Protein 1CQH (pdb70)

Organism: Homo sapiens (NCBI:txid9606)

Nearest PDB structures (foldseek):
  1cqh-assembly1_B  TM=1.083E+00  e=1.220E+00  unclassified
  1mdk-assembly1_A  TM=9.876E-01  e=3.876E-20  Homo sapiens
  1trs-assembly1_A  TM=9.839E-01  e=1.051E-19  Homo sapiens
  4trx-assembly1_A  TM=9.835E-01  e=1.674E-19  Homo sapiens
  1aiu-assembly1_A-2  TM=9.613E-01  e=1.008E-18  Homo sapiens

Secondary structure (DSSP, 8-state):
-EEEE-SHHHHHHHHHHHTTS-EEEE---SS-HHHHTTHHHHHHHHHHTTTSEEEEE-TTTSHHHHHHHT--SBSEEEEEETTEEEEEEESS-HHHHHHHHHHH-/---TTSB-TTS--

Radius of gyration: 13.24 Å; Cα contacts (8 Å, |Δi|>4): 210; chains: 2; bounding box: 36×31×23 Å

Solvent-accessible surface area: 6849 Å² total; per-residue (Å²): 163,47,111,108,0,82,40,79,102,34,8,92,113,10,15,111,88,10,32,101,97,7,1,0,0,4,2,12,0,66,108,8,42,60,1,110,147,15,66,64,92,1,75,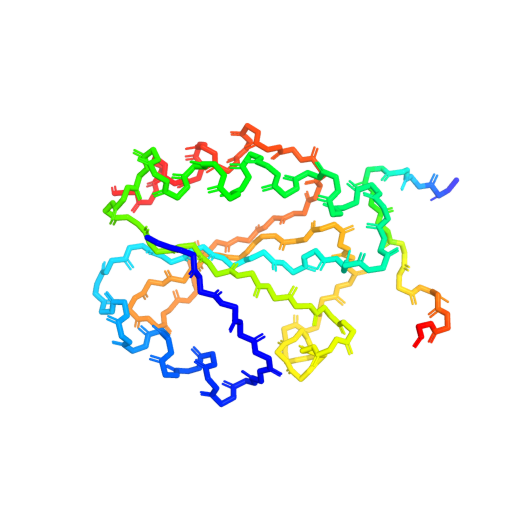66,22,0,116,127,52,82,99,2,44,0,0,42,1,11,8,51,99,0,114,53,2,0,65,101,39,108,18,175,26,1,1,6,1,7,0,24,62,137,43,113,110,70,24,89,23,58,18,25,67,72,105,86,0,68,64,29,0,100,124,34,120,195,96,78,148,133,46,8,57,88,144,65,157,102

GO terms:
  GO:0061692 cellular detoxification of hydrogen peroxide (P, IGI)
  GO:0051897 positive regulation of phosphatidylinositol 3-kinase/protein kinase B signal transduction (P, IMP)
  GO:0043388 positive regulation of DNA binding (P, IDA)
  GO:0009314 response to radiation (P, IDA)
  GO:0005515 protein binding (F, IPI)
  GO:0004791 thioredoxin-disulfide reductase (NADPH) activity (F, TAS)
  GO:0005654 nucleoplasm (C, TAS)
  GO:0005829 cytosol (C, TAS)
  GO:0005654 nucleoplasm (C, IDA)
  GO:0005829 cytosol (C, IDA)
  GO:0070062 extracellular exosome (C, HDA)
  GO:0003723 RNA binding (F, HDA)
  GO:0005576 extracellular region (C, IDA)
  GO:0005634 nucleus (C, IDA)
  GO:0005737 cytoplasm (C, IDA)
  GO:0045454 cell redox homeostasis (P, IDA)
  GO:0042803 protein homodimerization activity (F, IDA)
  GO:0015035 protein-disulfide reductase activity (F, IDA)
  GO:0047134 protein-disulfide reductase [NAD(P)H] activity (F, IDA)
  GO:0005634 nucleus (C, EXP)

InterPro domains:
  IPR005746 Thioredoxin [PIRSF000077] (7-101)
  IPR013766 Thioredoxin domain [PF00085] (6-102)
  IPR013766 Thioredoxin domain [PS51352] (1-105)
  IPR017937 Thioredoxin, conserved site [PS00194] (24-42)
  IPR036249 Thioredoxin-like superfamily [SSF52833] (2-104)

CATH classification: 3.40.30.10

B-factor: mean 0.47, std 0.52, range [0.07, 3.32]

Sequence (118 aa):
MVKQIESKTAFQEALDAAGDKLVVVDFSATWCGPAKMIKPFFHSLSEKYSNVIFLEVDVDDAQDVASEAEVKATPTFQFFKKGQKVGEFSGANKEKLEATINELVPATLKICSWNVDG

Structure (mmCIF, N/CA/C/O backbone):
data_1CQH
#
_entry.id   1CQH
#
_cell.length_a   1.000
_cell.length_b   1.000
_cell.length_c   1.000
_cell.angle_alpha   90.00
_cell.angle_beta   90.00
_cell.angle_gamma   90.00
#
_symmetry.space_group_name_H-M   'P 1'
#
loop_
_entity.id
_entity.type
_entity.pdbx_description
1 polymer THIOREDOXIN
2 polymer 'REF-1 PEPTIDE'
#
loop_
_atom_site.group_PDB
_atom_site.id
_atom_site.type_symbol
_atom_site.label_atom_id
_atom_site.label_alt_id
_atom_site.label_comp_id
_atom_site.label_asym_id
_atom_site.label_entity_id
_atom_site.label_seq_id
_atom_site.pdbx_PDB_ins_code
_atom_site.Cartn_x
_atom_site.Cartn_y
_atom_site.Cartn_z
_atom_site.occupancy
_atom_site.B_iso_or_equiv
_atom_site.auth_seq_id
_atom_site.au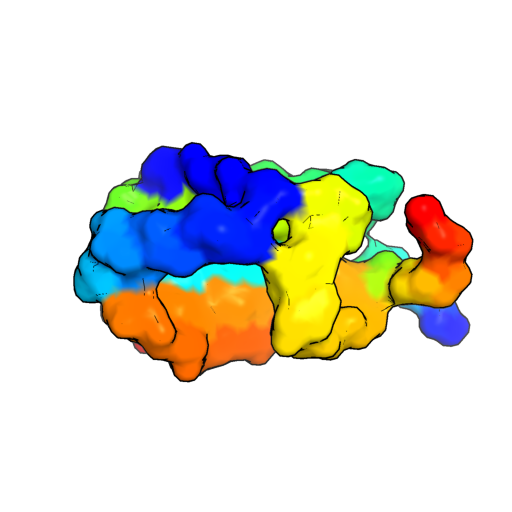th_comp_id
_atom_site.auth_asym_id
_atom_site.auth_atom_id
_atom_site.pdbx_PDB_model_num
ATOM 1 N N . MET A 1 1 ? -8.924 -1.776 9.417 1.00 1.04 1 MET A N 1
ATOM 2 C CA . MET A 1 1 ? -7.740 -1.413 10.245 1.00 0.78 1 MET A CA 1
ATOM 3 C C . MET A 1 1 ? -6.505 -1.315 9.357 1.00 0.57 1 MET A C 1
ATOM 4 O O . MET A 1 1 ? -6.496 -1.766 8.230 1.00 0.63 1 MET A O 1
ATOM 20 N N . VAL A 1 2 ? -5.449 -0.757 9.880 1.00 0.41 2 VAL A N 1
ATOM 21 C CA . VAL A 1 2 ? -4.173 -0.645 9.110 1.00 0.28 2 VAL A CA 1
ATOM 22 C C . VAL A 1 2 ? -3.237 -1.741 9.624 1.00 0.23 2 VAL A C 1
ATOM 23 O O . VAL A 1 2 ? -3.256 -2.089 10.788 1.00 0.24 2 VAL A O 1
ATOM 36 N N . LYS A 1 3 ? -2.436 -2.293 8.760 1.00 0.20 3 LYS A N 1
ATOM 37 C CA . LYS A 1 3 ? -1.498 -3.378 9.158 1.00 0.18 3 LYS A CA 1
ATOM 38 C C . LYS A 1 3 ? -0.114 -3.001 8.646 1.00 0.15 3 LYS A C 1
ATOM 39 O O . LYS A 1 3 ? 0.060 -2.702 7.481 1.00 0.16 3 LYS A O 1
ATOM 58 N N . GLN A 1 4 ? 0.873 -3.018 9.500 1.00 0.15 4 GLN A N 1
ATOM 59 C CA . GLN A 1 4 ? 2.250 -2.665 9.055 1.00 0.14 4 GLN A CA 1
ATOM 60 C C . GLN A 1 4 ? 3.022 -3.962 8.795 1.00 0.12 4 GLN A C 1
ATOM 61 O O . GLN A 1 4 ? 3.150 -4.807 9.658 1.00 0.13 4 GLN A O 1
ATOM 75 N N . ILE A 1 5 ? 3.542 -4.115 7.608 1.00 0.10 5 ILE A N 1
ATOM 76 C CA . ILE A 1 5 ? 4.316 -5.343 7.261 1.00 0.10 5 ILE A CA 1
ATOM 77 C C . ILE A 1 5 ? 5.811 -5.010 7.328 1.00 0.10 5 ILE A C 1
ATOM 78 O O . ILE A 1 5 ? 6.302 -4.198 6.570 1.00 0.11 5 ILE A O 1
ATOM 94 N N . GLU A 1 6 ? 6.546 -5.633 8.220 1.00 0.11 6 GLU A N 1
ATOM 95 C CA . GLU A 1 6 ? 8.011 -5.343 8.311 1.00 0.13 6 GLU A CA 1
ATOM 96 C C . GLU A 1 6 ? 8.784 -6.416 7.548 1.00 0.12 6 GLU A C 1
ATOM 97 O O . GLU A 1 6 ? 9.989 -6.342 7.422 1.00 0.13 6 GLU A O 1
ATOM 109 N N . SER A 1 7 ? 8.115 -7.410 7.024 1.00 0.12 7 SER A N 1
ATOM 110 C CA . SER A 1 7 ? 8.858 -8.468 6.268 1.00 0.13 7 SER A CA 1
ATOM 111 C C . SER A 1 7 ? 7.963 -9.099 5.211 1.00 0.12 7 SER A C 1
ATOM 112 O O . SER A 1 7 ? 6.753 -9.067 5.299 1.00 0.12 7 SER A O 1
ATOM 120 N N . LYS A 1 8 ? 8.558 -9.715 4.229 1.00 0.14 8 LYS A N 1
ATOM 121 C CA . LYS A 1 8 ? 7.748 -10.391 3.188 1.00 0.15 8 LYS A CA 1
ATOM 122 C C . LYS A 1 8 ? 7.003 -11.544 3.846 1.00 0.15 8 LYS A C 1
ATOM 123 O O . LYS A 1 8 ? 5.911 -11.901 3.459 1.00 0.16 8 LYS A O 1
ATOM 142 N N . THR A 1 9 ? 7.600 -12.149 4.832 1.00 0.15 9 THR A N 1
ATOM 143 C CA . THR A 1 9 ? 6.921 -13.296 5.480 1.00 0.17 9 THR A CA 1
ATOM 144 C C . THR A 1 9 ? 5.551 -12.840 5.971 1.00 0.16 9 THR A C 1
ATOM 145 O O . THR A 1 9 ? 4.549 -13.473 5.713 1.00 0.17 9 THR A O 1
ATOM 156 N N . ALA A 1 10 ? 5.493 -11.733 6.650 1.00 0.15 10 ALA A N 1
ATOM 157 C CA . ALA A 1 10 ? 4.178 -11.223 7.127 1.00 0.15 10 ALA A CA 1
ATOM 158 C C . ALA A 1 10 ? 3.344 -10.777 5.921 1.00 0.14 10 ALA A C 1
ATOM 159 O O . ALA A 1 10 ? 2.130 -10.817 5.946 1.00 0.15 10 ALA A O 1
ATOM 166 N N . PHE A 1 11 ? 3.984 -10.353 4.862 1.00 0.14 11 PHE A N 1
ATOM 167 C CA . PHE A 1 11 ? 3.215 -9.901 3.665 1.00 0.13 11 PHE A CA 1
ATOM 168 C C . PHE A 1 11 ? 2.363 -11.055 3.158 1.00 0.14 11 PHE A C 1
ATOM 169 O O . PHE A 1 11 ? 1.198 -10.900 2.847 1.00 0.14 11 PHE A O 1
ATOM 186 N N . GLN A 1 12 ? 2.938 -12.216 3.088 1.00 0.14 12 GLN A N 1
ATOM 187 C CA . GLN A 1 12 ? 2.174 -13.396 2.612 1.00 0.16 12 GLN A CA 1
ATOM 188 C C . GLN A 1 12 ? 1.078 -13.727 3.623 1.00 0.15 12 GLN A C 1
ATOM 189 O O . GLN A 1 12 ? -0.042 -14.032 3.265 1.00 0.16 12 GLN A O 1
ATOM 203 N N . GLU A 1 13 ? 1.392 -13.660 4.885 1.00 0.16 13 GLU A N 1
ATOM 204 C CA . GLU A 1 13 ? 0.368 -13.963 5.925 1.00 0.17 13 GLU A CA 1
ATOM 205 C C . GLU A 1 13 ? -0.761 -12.941 5.850 1.00 0.15 13 GLU A C 1
ATOM 206 O O . GLU A 1 13 ? -1.917 -13.261 6.044 1.00 0.16 13 GLU A O 1
ATOM 218 N N . ALA A 1 14 ? -0.437 -11.711 5.584 1.00 0.15 14 ALA A N 1
ATOM 219 C CA . ALA A 1 14 ? -1.494 -10.673 5.506 1.00 0.14 14 ALA A CA 1
ATOM 220 C C . ALA A 1 14 ? -2.373 -10.939 4.282 1.00 0.13 14 ALA A C 1
ATOM 221 O O . ALA A 1 14 ? -3.582 -10.846 4.341 1.00 0.13 14 ALA A O 1
ATOM 228 N N . LEU A 1 15 ? -1.774 -11.258 3.172 1.00 0.12 15 LEU A N 1
ATOM 229 C CA . LEU A 1 15 ? -2.583 -11.509 1.957 1.00 0.12 15 LEU A CA 1
ATOM 230 C C . LEU A 1 15 ? -3.526 -12.670 2.248 1.00 0.13 15 LEU A C 1
ATOM 231 O O . LEU A 1 15 ? -4.674 -12.669 1.850 1.00 0.13 15 LEU A O 1
ATOM 247 N N . ASP A 1 16 ? -3.050 -13.658 2.950 1.00 0.13 16 ASP A N 1
ATOM 248 C CA . ASP A 1 16 ? -3.916 -14.818 3.278 1.00 0.15 16 ASP A CA 1
ATOM 249 C C . ASP A 1 16 ? -4.991 -14.398 4.287 1.00 0.15 16 ASP A C 1
ATOM 250 O O . ASP A 1 16 ? -6.102 -14.890 4.266 1.00 0.16 16 ASP A O 1
ATOM 259 N N . ALA A 1 17 ? -4.658 -13.511 5.186 1.00 0.15 17 ALA A N 1
ATOM 260 C CA . ALA A 1 17 ? -5.647 -13.072 6.217 1.00 0.16 17 ALA A CA 1
ATOM 261 C C . ALA A 1 17 ? -6.771 -12.257 5.562 1.00 0.15 17 ALA A C 1
ATOM 262 O O . ALA A 1 17 ? -7.922 -12.357 5.936 1.00 0.17 17 ALA A O 1
ATOM 269 N N . ALA A 1 18 ? -6.444 -11.449 4.599 1.00 0.14 18 ALA A N 1
ATOM 270 C CA . ALA A 1 18 ? -7.488 -10.621 3.933 1.00 0.15 18 ALA A CA 1
ATOM 271 C C . ALA A 1 18 ? -8.503 -11.535 3.240 1.00 0.14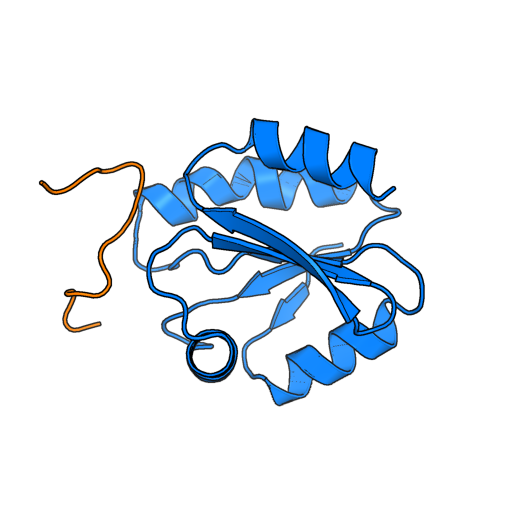 18 ALA A C 1
ATOM 272 O O . ALA A 1 18 ? -9.667 -11.209 3.123 1.00 0.17 18 ALA A O 1
ATOM 279 N N . GLY A 1 19 ? -8.068 -12.667 2.774 1.00 0.16 19 GLY A N 1
ATOM 280 C CA . GLY A 1 19 ? -9.004 -13.594 2.085 1.00 0.20 19 GLY A CA 1
ATOM 281 C C . GLY A 1 19 ? -9.457 -12.981 0.756 1.00 0.16 19 GLY A C 1
ATOM 282 O O . GLY A 1 19 ? -8.653 -12.649 -0.091 1.00 0.17 19 GLY A O 1
ATOM 286 N N . ASP A 1 20 ? -10.742 -12.847 0.559 1.00 0.15 20 ASP A N 1
ATOM 287 C CA . ASP A 1 20 ? -11.259 -12.279 -0.725 1.00 0.14 20 ASP A CA 1
ATOM 288 C C . ASP A 1 20 ? -11.443 -10.762 -0.615 1.00 0.12 20 ASP A C 1
ATOM 289 O O . ASP A 1 20 ? -11.948 -10.128 -1.520 1.00 0.13 20 ASP A O 1
ATOM 298 N N . LYS A 1 21 ? -11.054 -10.173 0.479 1.00 0.12 21 LYS A N 1
ATOM 299 C CA . LYS A 1 21 ? -11.231 -8.699 0.629 1.00 0.12 21 LYS A CA 1
ATOM 300 C C . LYS A 1 21 ? -10.171 -7.959 -0.178 1.00 0.10 21 LYS A C 1
ATOM 301 O O . LYS A 1 21 ? -9.070 -8.437 -0.364 1.00 0.11 21 LYS A O 1
ATOM 320 N N . LEU A 1 22 ? -10.491 -6.787 -0.653 1.00 0.11 22 LEU A N 1
ATOM 321 C CA . LEU A 1 22 ? -9.502 -6.017 -1.439 1.00 0.12 22 LEU A CA 1
ATOM 322 C C . LEU A 1 22 ? -8.300 -5.758 -0.521 1.00 0.12 22 LEU A C 1
ATOM 323 O O . LEU A 1 22 ? -8.443 -5.686 0.684 1.00 0.14 22 LEU A O 1
ATOM 339 N N . VAL A 1 23 ? -7.127 -5.614 -1.069 1.00 0.11 23 VAL A N 1
ATOM 340 C CA . VAL A 1 23 ? -5.921 -5.356 -0.227 1.00 0.11 23 VAL A CA 1
ATOM 341 C C . VAL A 1 23 ? -5.074 -4.322 -0.945 1.00 0.11 23 VAL A C 1
ATOM 342 O O . VAL A 1 23 ? -4.599 -4.559 -2.038 1.00 0.17 23 VAL A O 1
ATOM 355 N N . VAL A 1 24 ? -4.861 -3.186 -0.340 1.00 0.09 24 VAL A N 1
ATOM 356 C CA . VAL A 1 24 ? -4.017 -2.141 -0.987 1.00 0.09 24 VAL A CA 1
ATOM 357 C C . VAL A 1 24 ? -2.690 -2.095 -0.233 1.00 0.09 24 VAL A C 1
ATOM 358 O O . VAL A 1 24 ? -2.658 -2.259 0.970 1.00 0.10 24 VAL A O 1
ATOM 371 N N . VAL A 1 25 ? -1.592 -1.913 -0.924 1.00 0.09 25 VAL A N 1
ATOM 372 C CA . VAL A 1 25 ? -0.259 -1.892 -0.236 1.00 0.09 25 VAL A CA 1
ATOM 373 C C . VAL A 1 25 ? 0.469 -0.593 -0.579 1.00 0.10 25 VAL A C 1
ATOM 374 O O . VAL A 1 25 ? 0.694 -0.282 -1.729 1.00 0.11 25 VAL A O 1
ATOM 387 N N . ASP A 1 26 ? 0.854 0.157 0.419 1.00 0.11 26 ASP A N 1
ATOM 388 C CA . ASP A 1 26 ? 1.587 1.442 0.178 1.00 0.12 26 ASP A CA 1
ATOM 389 C C . ASP A 1 26 ? 3.097 1.231 0.393 1.00 0.14 26 ASP A C 1
ATOM 390 O O . ASP A 1 26 ? 3.534 0.868 1.464 1.00 0.20 26 ASP A O 1
ATOM 399 N N . PHE A 1 27 ? 3.895 1.463 -0.619 1.00 0.13 27 PHE A N 1
ATOM 400 C CA . PHE A 1 27 ? 5.382 1.291 -0.490 1.00 0.13 27 PHE A CA 1
ATOM 401 C C . PHE A 1 27 ? 6.036 2.642 -0.220 1.00 0.22 27 PHE A C 1
ATOM 402 O O . PHE A 1 27 ? 7.153 2.885 -0.616 1.00 0.73 27 PHE A O 1
ATOM 419 N N . SER A 1 28 ? 5.353 3.535 0.423 1.00 0.30 28 SER A N 1
ATOM 420 C CA . SER A 1 28 ? 5.963 4.867 0.675 1.00 0.24 28 SER A CA 1
ATOM 421 C C . SER A 1 28 ? 7.192 4.730 1.568 1.00 0.24 28 SER A C 1
ATOM 422 O O . SER A 1 28 ? 7.262 3.878 2.430 1.00 0.28 28 SER A O 1
ATOM 430 N N . ALA A 1 29 ? 8.157 5.589 1.375 1.00 0.20 29 ALA A N 1
ATOM 431 C CA . ALA A 1 29 ? 9.381 5.547 2.218 1.00 0.21 29 ALA A CA 1
ATOM 432 C C . ALA A 1 29 ? 9.091 6.343 3.486 1.00 0.22 29 ALA A C 1
ATOM 433 O O . ALA A 1 29 ? 8.682 7.485 3.427 1.00 0.22 29 ALA A O 1
ATOM 440 N N . THR A 1 30 ? 9.280 5.760 4.633 1.00 0.23 30 THR A N 1
ATOM 441 C CA . THR A 1 30 ? 8.988 6.520 5.871 1.00 0.24 30 THR A CA 1
ATOM 442 C C . THR A 1 30 ? 10.010 7.655 6.007 1.00 0.22 30 THR A C 1
ATOM 443 O O . THR A 1 30 ? 9.710 8.716 6.517 1.00 0.22 30 THR A O 1
ATOM 454 N N . TRP A 1 31 ? 11.211 7.439 5.538 1.00 0.22 31 TRP A N 1
ATOM 455 C CA . TRP A 1 31 ? 12.259 8.498 5.631 1.00 0.21 31 TRP A CA 1
ATOM 456 C C . TRP A 1 31 ? 11.963 9.638 4.658 1.00 0.19 31 TRP A C 1
ATOM 457 O O . TRP A 1 31 ? 12.429 10.747 4.833 1.00 0.22 31 TRP A O 1
ATOM 478 N N . CYS A 1 32 ? 11.204 9.382 3.629 1.00 0.18 32 CYS A N 1
ATOM 479 C CA . CYS A 1 32 ? 10.895 10.464 2.653 1.00 0.17 32 CYS A CA 1
ATOM 480 C C . CYS A 1 32 ? 9.710 11.262 3.196 1.00 0.17 32 CYS A C 1
ATOM 481 O O . CYS A 1 32 ? 8.631 10.741 3.397 1.00 0.20 32 CYS A O 1
ATOM 488 N N . GLY A 1 33 ? 9.922 12.520 3.473 1.00 0.20 33 GLY A N 1
ATOM 489 C CA . GLY A 1 33 ? 8.833 13.358 4.046 1.00 0.23 33 GLY A CA 1
ATOM 490 C C . GLY A 1 33 ? 7.646 13.475 3.084 1.00 0.21 33 GLY A C 1
ATOM 491 O O . GLY A 1 33 ? 6.520 13.237 3.470 1.00 0.22 33 GLY A O 1
ATOM 495 N N . PRO A 1 34 ? 7.868 13.855 1.849 1.00 0.21 34 PRO A N 1
ATOM 496 C CA . PRO A 1 34 ? 6.742 13.988 0.885 1.00 0.22 34 PRO A CA 1
ATOM 497 C C . PRO A 1 34 ? 5.872 12.724 0.824 1.00 0.22 34 PRO A C 1
ATOM 498 O O . PRO A 1 34 ? 4.671 12.792 0.663 1.00 0.24 34 PRO A O 1
ATOM 509 N N . ALA A 1 35 ? 6.480 11.574 0.941 1.00 0.21 35 ALA A N 1
ATOM 510 C CA . ALA A 1 35 ? 5.702 10.303 0.872 1.00 0.23 35 ALA A CA 1
ATOM 511 C C . ALA A 1 35 ? 4.988 10.046 2.205 1.00 0.23 35 ALA A C 1
ATOM 512 O O . ALA A 1 35 ? 3.805 9.775 2.245 1.00 0.22 35 ALA A O 1
ATOM 519 N N . LYS A 1 36 ? 5.695 10.137 3.296 1.00 0.25 36 LYS A N 1
ATOM 520 C CA . LYS A 1 36 ? 5.049 9.904 4.615 1.00 0.27 36 LYS A CA 1
ATOM 521 C C . LYS A 1 36 ? 3.930 10.921 4.797 1.00 0.26 36 LYS A C 1
ATOM 522 O O . LYS A 1 36 ? 2.892 10.634 5.350 1.00 0.27 36 LYS A O 1
ATOM 541 N N . MET A 1 37 ? 4.152 12.113 4.345 1.00 0.28 37 MET A N 1
ATOM 542 C CA . MET A 1 37 ? 3.136 13.182 4.499 1.00 0.30 37 MET A CA 1
ATOM 543 C C . MET A 1 37 ? 1.818 12.772 3.836 1.00 0.25 37 MET A C 1
ATOM 544 O O . MET A 1 37 ? 0.767 13.244 4.209 1.00 0.25 37 MET A O 1
ATOM 558 N N . ILE A 1 38 ? 1.866 11.913 2.853 1.00 0.23 38 ILE A N 1
ATOM 559 C CA . ILE A 1 38 ? 0.610 11.475 2.163 1.00 0.25 38 ILE A CA 1
ATOM 560 C C . ILE A 1 38 ? -0.045 10.327 2.944 1.00 0.26 38 ILE A C 1
ATOM 561 O O . ILE A 1 38 ? -1.102 9.848 2.591 1.00 0.31 38 ILE A O 1
ATOM 577 N N . LYS A 1 39 ? 0.575 9.855 3.989 1.00 0.27 39 LYS A N 1
ATOM 578 C CA . LYS A 1 39 ? -0.032 8.713 4.729 1.00 0.34 39 LYS A CA 1
ATOM 579 C C . LYS A 1 39 ? -1.434 9.029 5.302 1.00 0.30 39 LYS A C 1
ATOM 580 O O . LYS A 1 39 ? -2.212 8.118 5.467 1.00 0.33 39 LYS A O 1
ATOM 599 N N . PRO A 1 40 ? -1.781 10.257 5.667 1.00 0.26 40 PRO A N 1
ATOM 600 C CA . PRO A 1 40 ? -3.125 10.488 6.268 1.00 0.25 40 PRO A CA 1
ATOM 601 C C . PRO A 1 40 ? -4.258 10.064 5.343 1.00 0.20 40 PRO A C 1
ATOM 602 O O . PRO A 1 40 ? -5.228 9.499 5.781 1.00 0.21 40 PRO A O 1
ATOM 613 N N . PHE A 1 41 ? -4.155 10.315 4.070 1.00 0.16 41 PHE A N 1
ATOM 614 C CA . PHE A 1 41 ? -5.264 9.884 3.185 1.00 0.13 41 PHE A CA 1
ATOM 615 C C . PHE A 1 41 ? -5.266 8.357 3.114 1.00 0.13 41 PHE A C 1
ATOM 616 O O . PHE A 1 41 ? -6.277 7.710 3.274 1.00 0.15 41 PHE A O 1
ATOM 633 N N . PHE A 1 42 ? -4.117 7.776 2.921 1.00 0.12 42 PHE A N 1
ATOM 634 C CA . PHE A 1 42 ? -4.025 6.292 2.862 1.00 0.13 42 PHE A CA 1
ATOM 635 C C . PHE A 1 42 ? -4.515 5.692 4.179 1.00 0.14 42 PHE A C 1
ATOM 636 O O . PHE A 1 42 ? -5.368 4.828 4.212 1.00 0.16 42 PHE A O 1
ATOM 653 N N . HIS A 1 43 ? -3.975 6.164 5.260 1.00 0.16 43 HIS A N 1
ATOM 654 C CA . HIS A 1 43 ? -4.362 5.662 6.605 1.00 0.18 43 HIS A CA 1
ATOM 655 C C . HIS A 1 43 ? -5.806 6.065 6.940 1.00 0.16 43 HIS A C 1
ATOM 656 O O . HIS A 1 43 ? -6.570 5.284 7.466 1.00 0.16 43 HIS A O 1
ATOM 670 N N . SER A 1 44 ? -6.182 7.281 6.654 1.00 0.15 44 SER A N 1
ATOM 671 C CA . SER A 1 44 ? -7.574 7.729 6.967 1.00 0.15 44 SER A CA 1
ATOM 672 C C . SER A 1 44 ? -8.603 6.871 6.212 1.00 0.13 44 SER A C 1
ATOM 673 O O . SER A 1 44 ? -9.647 6.534 6.731 1.00 0.15 44 SER A O 1
ATOM 681 N N . LEU A 1 45 ? -8.322 6.538 4.979 1.00 0.12 45 LEU A N 1
ATOM 682 C CA . LEU A 1 45 ? -9.285 5.728 4.166 1.00 0.14 45 LEU A CA 1
ATOM 683 C C . LEU A 1 45 ? -9.534 4.364 4.816 1.00 0.13 45 LEU A C 1
ATOM 684 O O . LEU A 1 45 ? -10.532 3.723 4.556 1.00 0.15 45 LEU A O 1
ATOM 700 N N . SER A 1 46 ? -8.636 3.897 5.640 1.00 0.12 46 SER A N 1
ATOM 701 C CA . SER A 1 46 ? -8.845 2.561 6.268 1.00 0.12 46 SER A CA 1
ATOM 702 C C . SER A 1 46 ? -10.188 2.560 7.001 1.00 0.14 46 SER A C 1
ATOM 703 O O . SER A 1 46 ? -10.897 1.575 7.007 1.00 0.16 46 SER A O 1
ATOM 711 N N . GLU A 1 47 ? -10.555 3.659 7.599 1.00 0.15 47 GLU A N 1
ATOM 712 C CA . GLU A 1 47 ? -11.869 3.726 8.299 1.00 0.18 47 GLU A CA 1
ATOM 713 C C . GLU A 1 47 ? -12.953 4.074 7.275 1.00 0.18 47 GLU A C 1
ATOM 714 O O . GLU A 1 47 ? -14.126 3.867 7.514 1.00 0.21 47 GLU A O 1
ATOM 726 N N . LYS A 1 48 ? -12.582 4.601 6.132 1.00 0.17 48 LYS A N 1
ATOM 727 C CA . LYS A 1 48 ? -13.623 4.944 5.126 1.00 0.19 48 LYS A CA 1
ATOM 728 C C . LYS A 1 48 ? -14.068 3.661 4.452 1.00 0.18 48 LYS A C 1
ATOM 729 O O . LYS A 1 48 ? -15.238 3.447 4.208 1.00 0.21 48 LYS A O 1
ATOM 748 N N . TYR A 1 49 ? -13.133 2.789 4.179 1.00 0.16 49 TYR A N 1
ATOM 749 C CA . TYR A 1 49 ? -13.471 1.477 3.554 1.00 0.17 49 TYR A CA 1
ATOM 750 C C . TYR A 1 49 ? -12.998 0.395 4.515 1.00 0.16 49 TYR A C 1
ATOM 751 O O . TYR A 1 49 ? -12.076 -0.346 4.243 1.00 0.16 49 TYR A O 1
ATOM 769 N N . SER A 1 50 ? -13.641 0.307 5.648 1.00 0.17 50 SER A N 1
ATOM 770 C CA . SER A 1 50 ? -13.252 -0.706 6.657 1.00 0.18 50 SER A CA 1
ATOM 771 C C . SER A 1 50 ? -13.478 -2.092 6.063 1.00 0.19 50 SER A C 1
ATOM 772 O O . SER A 1 50 ? -13.070 -3.095 6.615 1.00 0.21 50 SER A O 1
ATOM 780 N N . ASN A 1 51 ? -14.114 -2.150 4.923 1.00 0.20 51 ASN A N 1
ATOM 781 C CA . ASN A 1 51 ? -14.361 -3.463 4.267 1.00 0.23 51 ASN A CA 1
ATOM 782 C C . ASN A 1 51 ? -13.190 -3.766 3.338 1.00 0.19 51 ASN A C 1
ATOM 783 O O . ASN A 1 5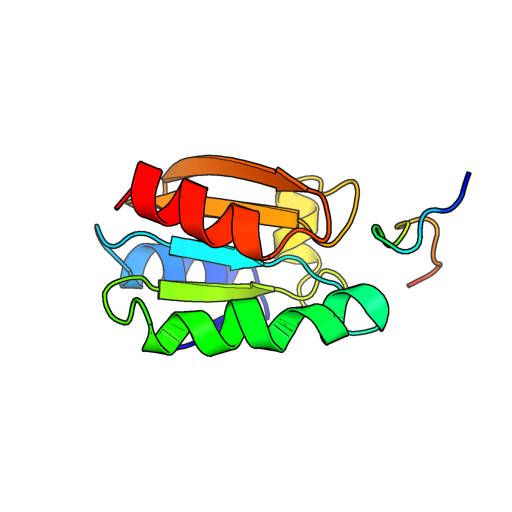1 ? -13.195 -4.732 2.600 1.00 0.22 51 ASN A O 1
ATOM 794 N N . VAL A 1 52 ? -12.172 -2.947 3.397 1.00 0.21 52 VAL A N 1
ATOM 795 C CA . VAL A 1 52 ? -10.957 -3.155 2.561 1.00 0.17 52 VAL A CA 1
ATOM 796 C C . VAL A 1 52 ? -9.758 -3.135 3.498 1.00 0.13 52 VAL A C 1
ATOM 797 O O . VAL A 1 52 ? -9.751 -2.414 4.476 1.00 0.14 52 VAL A O 1
ATOM 810 N N . ILE A 1 53 ? -8.760 -3.940 3.246 1.00 0.11 53 ILE A N 1
ATOM 811 C CA . ILE A 1 53 ? -7.587 -3.973 4.176 1.00 0.09 53 ILE A CA 1
ATOM 812 C C . ILE A 1 53 ? -6.443 -3.134 3.584 1.00 0.09 53 ILE A C 1
ATOM 813 O O . ILE A 1 53 ? -6.001 -3.363 2.475 1.00 0.12 53 ILE A O 1
ATOM 829 N N . PHE A 1 54 ? -5.968 -2.155 4.323 1.00 0.08 54 PHE A N 1
ATOM 830 C CA . PHE A 1 54 ? -4.854 -1.280 3.822 1.00 0.09 54 PHE A CA 1
ATOM 831 C C . PHE A 1 54 ? -3.530 -1.682 4.490 1.00 0.09 54 PHE A C 1
ATOM 832 O O . PHE A 1 54 ? -3.428 -1.721 5.699 1.00 0.12 54 PHE A O 1
ATOM 849 N N . LEU A 1 55 ? -2.504 -1.953 3.712 1.00 0.09 55 LEU A N 1
ATOM 850 C CA . LEU A 1 55 ? -1.164 -2.317 4.296 1.00 0.11 55 LEU A CA 1
ATOM 851 C C . LEU A 1 55 ? -0.167 -1.192 4.056 1.00 0.10 55 LEU A C 1
ATOM 852 O O . LEU A 1 55 ? -0.134 -0.590 3.003 1.00 0.10 55 LEU A O 1
ATOM 868 N N . GLU A 1 56 ? 0.690 -0.956 5.010 1.00 0.12 56 GLU A N 1
ATOM 869 C CA . GLU A 1 56 ? 1.750 0.078 4.850 1.00 0.13 56 GLU A CA 1
ATOM 870 C C . GLU A 1 56 ? 3.085 -0.656 4.788 1.00 0.13 56 GLU A C 1
ATOM 871 O O . GLU A 1 56 ? 3.364 -1.503 5.612 1.00 0.14 56 GLU A O 1
ATOM 883 N N . VAL A 1 57 ? 3.901 -0.363 3.807 1.00 0.12 57 VAL A N 1
ATOM 884 C CA . VAL A 1 57 ? 5.218 -1.072 3.675 1.00 0.12 57 VAL A CA 1
ATOM 885 C C . VAL A 1 57 ? 6.358 -0.054 3.584 1.00 0.11 57 VAL A C 1
ATOM 886 O O . VAL A 1 57 ? 6.284 0.929 2.874 1.00 0.13 57 VAL A O 1
ATOM 899 N N . ASP A 1 58 ? 7.422 -0.313 4.294 1.00 0.10 58 ASP A N 1
ATOM 900 C CA . ASP A 1 58 ? 8.609 0.587 4.276 1.00 0.09 58 ASP A CA 1
ATOM 901 C C . ASP A 1 58 ? 9.643 0.026 3.305 1.00 0.09 58 ASP A C 1
ATOM 902 O O . ASP A 1 58 ? 10.148 -1.061 3.490 1.00 0.09 58 ASP A O 1
ATOM 911 N N . VAL A 1 59 ? 9.994 0.748 2.288 1.00 0.09 59 VAL A N 1
ATOM 912 C CA . VAL A 1 59 ? 11.012 0.207 1.353 1.00 0.10 59 VAL A CA 1
ATOM 913 C C . VAL A 1 59 ? 12.353 0.154 2.070 1.00 0.11 59 VAL A C 1
ATOM 914 O O . VAL A 1 59 ? 13.275 -0.500 1.631 1.00 0.12 59 VAL A O 1
ATOM 927 N N . ASP A 1 60 ? 12.476 0.857 3.169 1.00 0.10 60 ASP A N 1
ATOM 928 C CA . ASP A 1 60 ? 13.770 0.857 3.915 1.00 0.12 60 ASP A CA 1
ATOM 929 C C . ASP A 1 60 ? 13.771 -0.197 5.036 1.00 0.13 60 ASP A C 1
ATOM 930 O O . ASP A 1 60 ? 14.756 -0.879 5.236 1.00 0.15 60 ASP A O 1
ATOM 939 N N . ASP A 1 61 ? 12.688 -0.356 5.760 1.00 0.13 61 ASP A N 1
ATOM 940 C CA . ASP A 1 61 ? 12.664 -1.386 6.857 1.00 0.15 61 ASP A CA 1
ATOM 941 C C . ASP A 1 61 ? 12.011 -2.660 6.325 1.00 0.14 61 ASP A C 1
ATOM 942 O O . ASP A 1 61 ? 12.155 -3.728 6.887 1.00 0.19 61 ASP A O 1
ATOM 951 N N . ALA A 1 62 ? 11.302 -2.550 5.231 1.00 0.11 62 ALA A N 1
ATOM 952 C CA . ALA A 1 62 ? 10.636 -3.737 4.612 1.00 0.12 62 ALA A CA 1
ATOM 953 C C . ALA A 1 62 ? 11.138 -3.841 3.170 1.00 0.11 62 ALA A C 1
ATOM 954 O O . ALA A 1 62 ? 10.405 -4.145 2.249 1.00 0.12 62 ALA A O 1
ATOM 961 N N . GLN A 1 63 ? 12.398 -3.572 2.982 1.00 0.11 63 GLN A N 1
ATOM 962 C CA . GLN A 1 63 ? 12.991 -3.622 1.621 1.00 0.12 63 GLN A CA 1
ATOM 963 C C . GLN A 1 63 ? 12.840 -5.032 1.049 1.00 0.12 63 GLN A C 1
ATOM 964 O O . GLN A 1 63 ? 12.861 -5.222 -0.147 1.00 0.14 63 GLN A O 1
ATOM 978 N N . ASP A 1 64 ? 12.671 -6.025 1.879 1.00 0.13 64 ASP A N 1
ATOM 979 C CA . ASP A 1 64 ? 12.502 -7.396 1.336 1.00 0.13 64 ASP A CA 1
ATOM 980 C C . ASP A 1 64 ? 11.194 -7.451 0.549 1.00 0.15 64 ASP A C 1
ATOM 981 O O . ASP A 1 64 ? 11.104 -8.103 -0.472 1.00 0.16 64 ASP A O 1
ATOM 990 N N . VAL A 1 65 ? 10.180 -6.755 0.998 1.00 0.17 65 VAL A N 1
ATOM 991 C CA . VAL A 1 65 ? 8.892 -6.766 0.248 1.00 0.22 65 VAL A CA 1
ATOM 992 C C . VAL A 1 65 ? 9.053 -5.961 -1.043 1.00 0.22 65 VAL A C 1
ATOM 993 O O . VAL A 1 65 ? 8.602 -6.350 -2.102 1.00 0.26 65 VAL A O 1
ATOM 1006 N N . ALA A 1 66 ? 9.660 -4.811 -0.934 1.00 0.19 66 ALA A N 1
ATOM 1007 C CA . ALA A 1 66 ? 9.826 -3.924 -2.115 1.00 0.22 66 ALA A CA 1
ATOM 1008 C C . ALA A 1 66 ? 10.826 -4.523 -3.106 1.00 0.23 66 ALA A C 1
ATOM 1009 O O . ALA A 1 66 ? 10.645 -4.450 -4.305 1.00 0.26 66 ALA A O 1
ATOM 1016 N N . SER A 1 67 ? 11.888 -5.093 -2.619 1.00 0.21 67 SER A N 1
ATOM 1017 C CA . SER A 1 67 ? 12.898 -5.675 -3.541 1.00 0.23 67 SER A CA 1
ATOM 1018 C C . SER A 1 67 ? 12.248 -6.772 -4.383 1.00 0.23 67 SER A C 1
ATOM 1019 O O . SER A 1 67 ? 12.554 -6.937 -5.546 1.00 0.24 67 SER A O 1
ATOM 1027 N N . GLU A 1 68 ? 11.342 -7.515 -3.811 1.00 0.23 68 GLU A N 1
ATOM 1028 C CA . GLU A 1 68 ? 10.669 -8.591 -4.588 1.00 0.25 68 GLU A CA 1
ATOM 1029 C C . GLU A 1 68 ? 9.878 -7.966 -5.741 1.00 0.22 68 GLU A C 1
ATOM 1030 O O . GLU A 1 68 ? 9.807 -8.506 -6.827 1.00 0.24 68 GLU A O 1
ATOM 1042 N N . ALA A 1 69 ? 9.248 -6.846 -5.494 1.00 0.20 69 ALA A N 1
ATOM 1043 C CA . ALA A 1 69 ? 8.421 -6.193 -6.552 1.00 0.20 69 ALA A CA 1
ATOM 1044 C C . ALA A 1 69 ? 9.272 -5.284 -7.442 1.00 0.19 69 ALA A C 1
ATOM 1045 O O . ALA A 1 69 ? 8.756 -4.638 -8.332 1.00 0.20 69 ALA A O 1
ATOM 1052 N N . GLU A 1 70 ? 10.556 -5.210 -7.214 1.00 0.18 70 GLU A N 1
ATOM 1053 C CA . GLU A 1 70 ? 11.410 -4.324 -8.064 1.00 0.18 70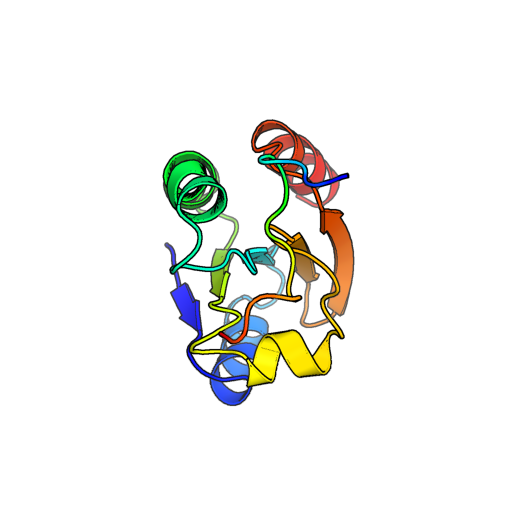 GLU A CA 1
ATOM 1054 C C . GLU A 1 70 ? 10.843 -2.907 -8.058 1.00 0.17 70 GLU A C 1
ATOM 1055 O O . GLU A 1 70 ? 10.656 -2.314 -9.101 1.00 0.18 70 GLU A O 1
ATOM 1067 N N . VAL A 1 71 ? 10.558 -2.343 -6.919 1.00 0.15 71 VAL A N 1
ATOM 1068 C CA . VAL A 1 71 ? 9.988 -0.970 -6.945 1.00 0.14 71 VAL A CA 1
ATOM 1069 C C . VAL A 1 71 ? 11.048 -0.010 -7.473 1.00 0.14 71 VAL A C 1
ATOM 1070 O O . VAL A 1 71 ? 12.198 -0.045 -7.075 1.00 0.16 71 VAL A O 1
ATOM 1083 N N . LYS A 1 72 ? 10.669 0.820 -8.407 1.00 0.15 72 LYS A N 1
ATOM 1084 C CA . LYS A 1 72 ? 11.635 1.767 -9.021 1.00 0.16 72 LYS A CA 1
ATOM 1085 C C . LYS A 1 72 ? 11.427 3.175 -8.448 1.00 0.15 72 LYS A C 1
ATOM 1086 O O . LYS A 1 72 ? 12.256 4.047 -8.614 1.00 0.16 72 LYS A O 1
ATOM 1105 N N . ALA A 1 73 ? 10.320 3.414 -7.793 1.00 0.13 73 ALA A N 1
ATOM 1106 C CA . ALA A 1 73 ? 10.073 4.779 -7.243 1.00 0.13 73 ALA A CA 1
ATOM 1107 C C . ALA A 1 73 ? 8.990 4.737 -6.159 1.00 0.11 73 ALA A C 1
ATOM 1108 O O . ALA A 1 73 ? 8.149 3.867 -6.140 1.00 0.12 73 ALA A O 1
ATOM 1115 N N . THR A 1 74 ? 8.999 5.703 -5.273 1.00 0.11 74 THR A N 1
ATOM 1116 C CA . THR A 1 74 ? 7.973 5.775 -4.185 1.00 0.11 74 THR A CA 1
ATOM 1117 C C . THR A 1 74 ? 7.364 7.184 -4.227 1.00 0.12 74 THR A C 1
ATOM 1118 O O . THR A 1 74 ? 8.021 8.107 -4.654 1.00 0.15 74 THR A O 1
ATOM 1129 N N . PRO A 1 75 ? 6.156 7.387 -3.751 1.00 0.13 75 PRO A N 1
ATOM 1130 C CA . PRO A 1 75 ? 5.283 6.306 -3.207 1.00 0.10 75 PRO A CA 1
ATOM 1131 C C . PRO A 1 75 ? 4.654 5.447 -4.311 1.00 0.09 75 PRO A C 1
ATOM 1132 O O . PRO A 1 75 ? 4.234 5.947 -5.336 1.00 0.10 75 PRO A O 1
ATOM 1143 N N . THR A 1 76 ? 4.552 4.162 -4.081 1.00 0.09 76 THR A N 1
ATOM 1144 C CA . THR A 1 76 ? 3.915 3.248 -5.084 1.00 0.09 76 THR A CA 1
ATOM 1145 C C . THR A 1 76 ? 2.823 2.461 -4.380 1.00 0.10 76 THR A C 1
ATOM 1146 O O . THR A 1 76 ? 3.012 1.943 -3.297 1.00 0.12 76 THR A O 1
ATOM 1157 N N . PHE A 1 77 ? 1.679 2.380 -4.989 1.00 0.10 77 PHE A N 1
ATOM 1158 C CA . PHE A 1 77 ? 0.543 1.632 -4.382 1.00 0.10 77 PHE A CA 1
ATOM 1159 C C . PHE A 1 77 ? 0.282 0.371 -5.206 1.00 0.10 77 PHE A C 1
ATOM 1160 O O . PHE A 1 77 ? 0.170 0.422 -6.417 1.00 0.10 77 PHE A O 1
ATOM 1177 N N . GLN A 1 78 ? 0.167 -0.761 -4.556 1.00 0.09 78 GLN A N 1
ATOM 1178 C CA . GLN A 1 78 ? -0.099 -2.039 -5.287 1.00 0.09 78 GLN A CA 1
ATOM 1179 C C . GLN A 1 78 ? -1.378 -2.646 -4.767 1.00 0.08 78 GLN A C 1
ATOM 1180 O O . GLN A 1 78 ? -1.658 -2.624 -3.585 1.00 0.09 78 GLN A O 1
ATOM 1194 N N . PHE A 1 79 ? -2.158 -3.189 -5.651 1.00 0.07 79 PHE A N 1
ATOM 1195 C CA . PHE A 1 79 ? -3.447 -3.812 -5.237 1.00 0.07 79 PHE A CA 1
ATOM 1196 C C . PHE A 1 79 ? -3.347 -5.324 -5.322 1.00 0.07 79 PHE A C 1
ATOM 1197 O O . PHE A 1 79 ? -2.908 -5.874 -6.311 1.00 0.08 79 PHE A O 1
ATOM 1214 N N . PHE A 1 80 ? -3.776 -5.996 -4.288 1.00 0.08 80 PHE A N 1
ATOM 1215 C CA . PHE A 1 80 ? -3.747 -7.486 -4.269 1.00 0.08 80 PHE A CA 1
ATOM 1216 C C . PHE A 1 80 ? -5.127 -8.006 -3.926 1.00 0.09 80 PHE A C 1
ATOM 1217 O O . PHE A 1 80 ? -5.890 -7.367 -3.229 1.00 0.12 80 PHE A O 1
ATOM 1234 N N . LYS A 1 81 ? -5.455 -9.169 -4.405 1.00 0.09 81 LYS A N 1
ATOM 1235 C CA . LYS A 1 81 ? -6.789 -9.734 -4.104 1.00 0.12 81 LYS A CA 1
ATOM 1236 C C . LYS A 1 81 ? -6.677 -11.256 -4.129 1.00 0.11 81 LYS A C 1
ATOM 1237 O O . LYS A 1 81 ? -6.168 -11.824 -5.062 1.00 0.13 81 LYS A O 1
ATOM 1256 N N . LYS A 1 82 ? -7.114 -11.919 -3.098 1.00 0.12 82 LYS A N 1
ATOM 1257 C CA . LYS A 1 82 ? -6.997 -13.411 -3.067 1.00 0.13 82 LYS A CA 1
ATOM 1258 C C . LYS A 1 82 ? -5.521 -13.777 -3.226 1.00 0.13 82 LYS A C 1
ATOM 1259 O O . LYS A 1 82 ? -5.182 -14.825 -3.740 1.00 0.17 82 LYS A O 1
ATOM 1278 N N . GLY A 1 83 ? -4.638 -12.912 -2.805 1.00 0.13 83 GLY A N 1
ATOM 1279 C CA . GLY A 1 83 ? -3.186 -13.200 -2.946 1.00 0.16 83 GLY A CA 1
ATOM 1280 C C . GLY A 1 83 ? -2.783 -12.987 -4.404 1.00 0.16 83 GLY A C 1
ATOM 1281 O O . GLY A 1 83 ? -1.772 -13.487 -4.855 1.00 0.23 83 GLY A O 1
ATOM 1285 N N . GLN A 1 84 ? -3.584 -12.257 -5.150 1.00 0.12 84 GLN A N 1
ATOM 1286 C CA . GLN A 1 84 ? -3.281 -12.013 -6.597 1.00 0.15 84 GLN A CA 1
ATOM 1287 C C . GLN A 1 84 ? -3.145 -10.514 -6.869 1.00 0.12 84 GLN A C 1
ATOM 1288 O O . GLN A 1 84 ? -3.975 -9.727 -6.478 1.00 0.13 84 GLN A O 1
ATOM 1302 N N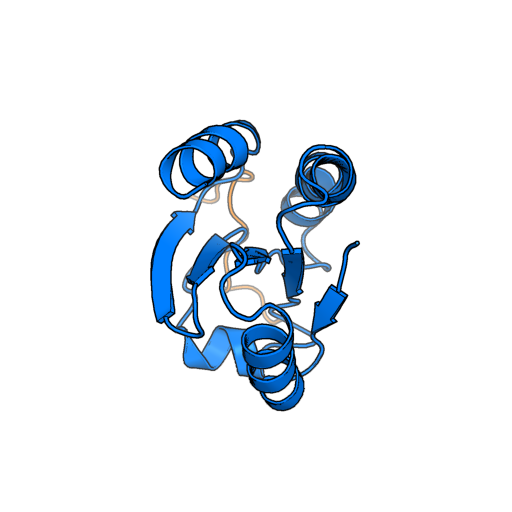 . LYS A 1 85 ? -2.118 -10.123 -7.570 1.00 0.12 85 LYS A N 1
ATOM 1303 C CA . LYS A 1 85 ? -1.923 -8.678 -7.896 1.00 0.12 85 LYS A CA 1
ATOM 1304 C C . LYS A 1 85 ? -2.835 -8.308 -9.063 1.00 0.14 85 LYS A C 1
ATOM 1305 O O . LYS A 1 85 ? -2.808 -8.936 -10.103 1.00 0.21 85 LYS A O 1
ATOM 1324 N N . VAL A 1 86 ? -3.665 -7.305 -8.884 1.00 0.13 86 VAL A N 1
ATOM 1325 C CA . VAL A 1 86 ? -4.609 -6.891 -9.968 1.00 0.18 86 VAL A CA 1
ATOM 1326 C C . VAL A 1 86 ? -4.430 -5.406 -10.325 1.00 0.17 86 VAL A C 1
ATOM 1327 O O . VAL A 1 86 ? -5.215 -4.857 -11.073 1.00 0.22 86 VAL A O 1
ATOM 1340 N N . GLY A 1 87 ? -3.423 -4.737 -9.814 1.00 0.14 87 GLY A N 1
ATOM 1341 C CA . GLY A 1 87 ? -3.266 -3.291 -10.183 1.00 0.17 87 GLY A CA 1
ATOM 1342 C C . GLY A 1 87 ? -2.075 -2.638 -9.463 1.00 0.12 87 GLY A C 1
ATOM 1343 O O . GLY A 1 87 ? -1.680 -3.045 -8.391 1.00 0.17 87 GLY A O 1
ATOM 1347 N N . GLU A 1 88 ? -1.523 -1.601 -10.056 1.00 0.11 88 GLU A N 1
ATOM 1348 C CA . GLU A 1 88 ? -0.371 -0.871 -9.433 1.00 0.13 88 GLU A CA 1
ATOM 1349 C C . GLU A 1 88 ? -0.218 0.492 -10.102 1.00 0.11 88 GLU A C 1
ATOM 1350 O O . GLU A 1 88 ? -0.479 0.654 -11.278 1.00 0.14 88 GLU A O 1
ATOM 1362 N N . PHE A 1 89 ? 0.255 1.457 -9.371 1.00 0.10 89 PHE A N 1
ATOM 1363 C CA . PHE A 1 89 ? 0.493 2.801 -9.967 1.00 0.09 89 PHE A CA 1
ATOM 1364 C C . PHE A 1 89 ? 1.405 3.605 -9.041 1.00 0.10 89 PHE A C 1
ATOM 1365 O O . PHE A 1 89 ? 1.541 3.306 -7.871 1.00 0.10 89 PHE A O 1
ATOM 1382 N N . SER A 1 90 ? 2.040 4.614 -9.573 1.00 0.10 90 SER A N 1
ATOM 1383 C CA . SER A 1 90 ? 2.970 5.461 -8.766 1.00 0.10 90 SER A CA 1
ATOM 1384 C C . SER A 1 90 ? 2.555 6.917 -8.897 1.00 0.09 90 SER A C 1
ATOM 1385 O O . SER A 1 90 ? 1.862 7.290 -9.823 1.00 0.11 90 SER A O 1
ATOM 1393 N N . GLY A 1 91 ? 2.976 7.745 -7.976 1.00 0.09 91 GLY A N 1
ATOM 1394 C CA . GLY A 1 91 ? 2.615 9.194 -8.035 1.00 0.09 91 GLY A CA 1
ATOM 1395 C C . GLY A 1 91 ? 1.957 9.609 -6.720 1.00 0.10 91 GLY A C 1
ATOM 1396 O O . GLY A 1 91 ? 1.151 8.889 -6.164 1.00 0.12 91 GLY A O 1
ATOM 1400 N N . ALA A 1 92 ? 2.283 10.768 -6.216 1.00 0.11 92 ALA A N 1
ATOM 1401 C CA . ALA A 1 92 ? 1.660 11.216 -4.941 1.00 0.14 92 ALA A CA 1
ATOM 1402 C C . ALA A 1 92 ? 0.224 11.684 -5.216 1.00 0.13 92 ALA A C 1
ATOM 1403 O O . ALA A 1 92 ? -0.101 12.840 -5.036 1.00 0.17 92 ALA A O 1
ATOM 1410 N N . ASN A 1 93 ? -0.643 10.784 -5.636 1.00 0.12 93 ASN A N 1
ATOM 1411 C CA . ASN A 1 93 ? -2.070 11.160 -5.911 1.00 0.14 93 ASN A CA 1
ATOM 1412 C C . ASN A 1 93 ? -2.972 10.333 -4.984 1.00 0.13 93 ASN A C 1
ATOM 1413 O O . ASN A 1 93 ? -3.300 9.200 -5.271 1.00 0.14 93 ASN A O 1
ATOM 1424 N N . LYS A 1 94 ? -3.360 10.885 -3.867 1.00 0.14 94 LYS A N 1
ATOM 1425 C CA . LYS A 1 94 ? -4.224 10.130 -2.906 1.00 0.15 94 LYS A CA 1
ATOM 1426 C C . LYS A 1 94 ? -5.635 9.908 -3.472 1.00 0.15 94 LYS A C 1
ATOM 1427 O O . LYS A 1 94 ? -6.265 8.904 -3.199 1.00 0.15 94 LYS A O 1
ATOM 1446 N N . GLU A 1 95 ? -6.137 10.825 -4.256 1.00 0.15 95 GLU A N 1
ATOM 1447 C CA . GLU A 1 95 ? -7.502 10.657 -4.824 1.00 0.15 95 GLU A CA 1
ATOM 1448 C C . GLU A 1 95 ? -7.513 9.436 -5.736 1.00 0.15 95 GLU A C 1
ATOM 1449 O O . GLU A 1 95 ? -8.518 8.775 -5.911 1.00 0.16 95 GLU A O 1
ATOM 1461 N N . LYS A 1 96 ? -6.396 9.154 -6.333 1.00 0.14 96 LYS A N 1
ATOM 1462 C CA . LYS A 1 96 ? -6.299 7.999 -7.261 1.00 0.15 96 LYS A CA 1
ATOM 1463 C C . LYS A 1 96 ? -6.616 6.714 -6.514 1.00 0.14 96 LYS A C 1
ATOM 1464 O O . LYS A 1 96 ? -7.200 5.794 -7.050 1.00 0.15 96 LYS A O 1
ATOM 1483 N N . LEU A 1 97 ? -6.229 6.642 -5.278 1.00 0.13 97 LEU A N 1
ATOM 1484 C CA . LEU A 1 97 ? -6.502 5.419 -4.492 1.00 0.13 97 LEU A CA 1
ATOM 1485 C C . LEU A 1 97 ? -7.993 5.195 -4.437 1.00 0.14 97 LEU A C 1
ATOM 1486 O O . LEU A 1 97 ? -8.479 4.086 -4.517 1.00 0.15 97 LEU A O 1
ATOM 1502 N N . GLU A 1 98 ? -8.722 6.245 -4.284 1.00 0.14 98 GLU A N 1
ATOM 1503 C CA . GLU A 1 98 ? -10.195 6.093 -4.186 1.00 0.15 98 GLU A CA 1
ATOM 1504 C C . GLU A 1 98 ? -10.750 5.487 -5.472 1.00 0.16 98 GLU A C 1
ATOM 1505 O O . GLU A 1 98 ? -11.629 4.649 -5.438 1.00 0.18 98 GLU A O 1
ATOM 1517 N N . ALA A 1 99 ? -10.279 5.919 -6.603 1.00 0.16 99 ALA A N 1
ATOM 1518 C CA . ALA A 1 99 ? -10.835 5.379 -7.872 1.00 0.17 99 ALA A CA 1
ATOM 1519 C C . ALA A 1 99 ? -10.467 3.905 -8.053 1.00 0.16 99 ALA A C 1
ATOM 1520 O O . ALA A 1 99 ? -11.294 3.102 -8.428 1.00 0.17 99 ALA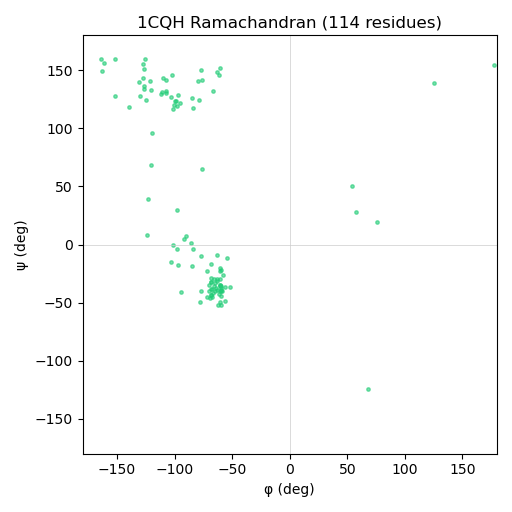 A O 1
ATOM 1527 N N . THR A 1 100 ? -9.244 3.536 -7.808 1.00 0.16 100 THR A N 1
ATOM 1528 C CA . THR A 1 100 ? -8.871 2.109 -8.002 1.00 0.16 100 THR A CA 1
ATOM 1529 C C . THR A 1 100 ? -9.634 1.232 -7.000 1.00 0.15 100 THR A C 1
ATOM 1530 O O . THR A 1 100 ? -10.104 0.163 -7.336 1.00 0.15 100 THR A O 1
ATOM 1541 N N . ILE A 1 101 ? -9.782 1.681 -5.781 1.00 0.14 101 ILE A N 1
ATOM 1542 C CA . ILE A 1 101 ? -10.534 0.868 -4.773 1.00 0.13 101 ILE A CA 1
ATOM 1543 C C . ILE A 1 101 ? -11.958 0.688 -5.284 1.00 0.14 101 ILE A C 1
ATOM 1544 O O . ILE A 1 101 ? -12.481 -0.404 -5.327 1.00 0.14 101 ILE A O 1
ATOM 1560 N N . ASN A 1 102 ? -12.581 1.760 -5.673 1.00 0.17 102 ASN A N 1
ATOM 1561 C CA . ASN A 1 102 ? -13.968 1.675 -6.192 1.00 0.20 102 ASN A CA 1
ATOM 1562 C C . ASN A 1 102 ? -13.973 0.773 -7.417 1.00 0.19 102 ASN A C 1
ATOM 1563 O O . ASN A 1 102 ? -14.915 0.058 -7.685 1.00 0.20 102 ASN A O 1
ATOM 1574 N N . GLU A 1 103 ? -12.931 0.842 -8.183 1.00 0.18 103 GLU A N 1
ATOM 1575 C CA . GLU A 1 103 ? -12.853 0.035 -9.421 1.00 0.18 103 GLU A CA 1
ATOM 1576 C C . GLU A 1 103 ? -12.744 -1.457 -9.059 1.00 0.16 103 GLU A C 1
ATOM 1577 O O . GLU A 1 103 ? -13.316 -2.300 -9.722 1.00 0.18 103 GLU A O 1
ATOM 1589 N N . LEU A 1 104 ? -12.008 -1.795 -8.020 1.00 0.14 104 LEU A N 1
ATOM 1590 C CA . LEU A 1 104 ? -11.857 -3.242 -7.634 1.00 0.14 104 LEU A CA 1
ATOM 1591 C C . LEU A 1 104 ? -12.760 -3.599 -6.440 1.00 0.13 104 LEU A C 1
ATOM 1592 O O . LEU A 1 104 ? -12.769 -4.729 -5.992 1.00 0.15 104 LEU A O 1
ATOM 1608 N N . VAL A 1 105 ? -13.515 -2.673 -5.910 1.00 0.14 105 VAL A N 1
ATOM 1609 C CA . VAL A 1 105 ? -14.387 -3.026 -4.746 1.00 0.15 105 VAL A CA 1
ATOM 1610 C C . VAL A 1 105 ? -15.462 -4.016 -5.206 1.00 0.16 105 VAL A C 1
ATOM 1611 O O . VAL A 1 105 ? -16.033 -3.792 -6.261 1.00 1.08 105 VAL A O 1
ATOM 1625 N N . PRO B 2 1 ? 14.843 17.554 -12.837 1.00 1.11 59 PRO B N 1
ATOM 1626 C CA . PRO B 2 1 ? 14.786 16.077 -13.002 1.00 1.14 59 PRO B CA 1
ATOM 1627 C C . PRO B 2 1 ? 14.280 15.411 -11.718 1.00 1.00 59 PRO B C 1
ATOM 1628 O O . PRO B 2 1 ? 13.775 14.306 -11.730 1.00 1.04 59 PRO B O 1
ATOM 1639 N N . ALA B 2 2 ? 14.414 16.091 -10.610 1.00 0.88 60 ALA B N 1
ATOM 1640 C CA . ALA B 2 2 ? 13.946 15.527 -9.313 1.00 0.76 60 ALA B CA 1
ATOM 1641 C C . ALA B 2 2 ? 12.534 16.051 -9.046 1.00 0.61 60 ALA B C 1
ATOM 1642 O O . ALA B 2 2 ? 12.309 17.244 -8.986 1.00 0.61 60 ALA B O 1
ATOM 1649 N N . THR B 2 3 ? 11.585 15.168 -8.886 1.00 0.54 61 THR B N 1
ATOM 1650 C CA . THR B 2 3 ? 10.179 15.601 -8.625 1.00 0.44 61 THR B CA 1
ATOM 1651 C C . THR B 2 3 ? 9.831 15.302 -7.165 1.00 0.34 61 THR B C 1
ATOM 1652 O O . THR B 2 3 ? 10.049 14.213 -6.673 1.00 0.32 61 THR B O 1
ATOM 1663 N N . LEU B 2 4 ? 9.303 16.269 -6.466 1.00 0.34 62 LEU B N 1
ATOM 1664 C CA . LEU B 2 4 ? 8.947 16.055 -5.035 1.00 0.32 62 LEU B CA 1
ATOM 1665 C C . LEU B 2 4 ? 7.817 15.027 -4.939 1.00 0.23 62 LEU B C 1
ATOM 1666 O O . LEU B 2 4 ? 7.695 14.310 -3.966 1.00 0.25 62 LEU B O 1
ATOM 1682 N N . LYS B 2 5 ? 6.980 14.969 -5.935 1.00 0.19 63 LYS B N 1
ATOM 1683 C CA . LYS B 2 5 ? 5.843 14.005 -5.915 1.00 0.14 63 LYS B CA 1
ATOM 1684 C C . LYS B 2 5 ? 6.389 12.579 -5.822 1.00 0.12 63 LYS B C 1
ATOM 1685 O O . LYS B 2 5 ? 5.672 11.657 -5.476 1.00 0.12 63 LYS B O 1
ATOM 1704 N N . ILE B 2 6 ? 7.642 12.390 -6.178 1.00 0.11 64 ILE B N 1
ATOM 1705 C CA . ILE B 2 6 ? 8.266 11.019 -6.146 1.00 0.11 64 ILE B CA 1
ATOM 1706 C C . ILE B 2 6 ? 9.619 11.069 -5.416 1.00 0.10 64 ILE B C 1
ATOM 1707 O O . ILE B 2 6 ? 10.399 11.981 -5.609 1.00 0.11 64 ILE B O 1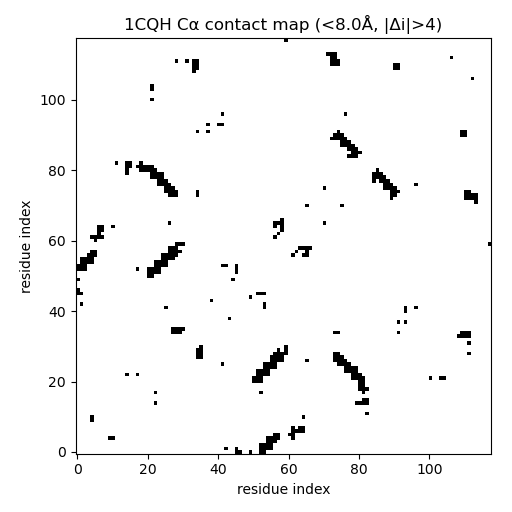
ATOM 1723 N N . CYS B 2 7 ? 9.925 10.075 -4.613 1.00 0.09 65 CYS B N 1
ATOM 1724 C CA . CYS B 2 7 ? 11.254 10.044 -3.923 1.00 0.10 65 CYS B CA 1
ATOM 1725 C C . CYS B 2 7 ? 12.178 9.138 -4.750 1.00 0.10 65 CYS B C 1
ATOM 1726 O O . CYS B 2 7 ? 11.815 8.034 -5.105 1.00 0.11 65 CYS B O 1
ATOM 1733 N N . SER B 2 8 ? 13.350 9.599 -5.093 1.00 0.12 66 SER B N 1
ATOM 1734 C CA . SER B 2 8 ? 14.263 8.764 -5.935 1.00 0.14 66 SER B CA 1
ATOM 1735 C C . SER B 2 8 ? 14.990 7.715 -5.074 1.00 0.14 66 SER B C 1
ATOM 1736 O O . SER B 2 8 ? 15.414 7.986 -3.968 1.00 0.15 66 SER B O 1
ATOM 1744 N N . TRP B 2 9 ? 15.161 6.522 -5.587 1.00 0.15 67 TRP B N 1
ATOM 1745 C CA . TRP B 2 9 ? 15.880 5.466 -4.810 1.00 0.16 67 TRP B CA 1
ATOM 1746 C C . TRP B 2 9 ? 17.379 5.743 -4.862 1.00 0.19 67 TRP B C 1
ATOM 1747 O O . TRP B 2 9 ? 18.160 5.135 -4.157 1.00 0.21 67 TRP B O 1
ATOM 1768 N N . ASN B 2 10 ? 17.789 6.663 -5.689 1.00 0.23 68 ASN B N 1
ATOM 1769 C CA . ASN B 2 10 ? 19.237 6.980 -5.783 1.00 0.27 68 ASN B CA 1
ATOM 1770 C C . ASN B 2 10 ? 19.758 7.320 -4.391 1.00 0.26 68 ASN B C 1
ATOM 1771 O O . ASN B 2 10 ? 20.948 7.408 -4.167 1.00 0.30 68 ASN B O 1
ATOM 1782 N N . VAL B 2 11 ? 18.875 7.512 -3.449 1.00 0.26 69 VAL B N 1
ATOM 1783 C CA . VAL B 2 11 ? 19.333 7.841 -2.074 1.00 0.33 69 VAL B CA 1
ATOM 1784 C C . VAL B 2 11 ? 20.180 6.695 -1.538 1.00 0.41 69 VAL B C 1
ATOM 1785 O O . VAL B 2 11 ? 19.935 5.541 -1.828 1.00 0.49 69 VAL B O 1
ATOM 1798 N N . ASP B 2 12 ? 21.169 6.996 -0.752 1.00 0.49 70 ASP B N 1
ATOM 1799 C CA . ASP B 2 12 ? 22.008 5.910 -0.192 1.00 0.64 70 ASP B CA 1
ATOM 1800 C C . ASP B 2 12 ? 21.095 5.003 0.632 1.00 0.76 70 ASP B C 1
ATOM 1801 O O . ASP B 2 12 ? 21.267 3.801 0.681 1.00 0.90 70 ASP B O 1
ATOM 1810 N N . GLY B 2 13 ? 20.110 5.580 1.268 1.00 0.77 71 GLY B N 1
ATOM 1811 C CA . GLY B 2 13 ? 19.158 4.771 2.080 1.00 0.96 71 GLY B CA 1
ATOM 1812 C C . GLY B 2 13 ? 19.812 4.360 3.398 1.00 1.62 71 GLY B C 1
ATOM 1813 O O . GLY B 2 13 ? 19.808 3.176 3.693 1.00 2.29 71 GLY B O 1
#

Foldseek 3Di:
DEAEDLEVVVVQVVQVVLAQAKEKEWAAACVDCLQVVLVCLQVVCCVVPVSHYYYYYHCVRHVNNVVVVVDPDPGKMWIAGNNHTDDIDHDSDSVVVVVVNVVVD/DDDPVDDDPVPPD